Protein AF-A0A015J5X9-F1 (afdb_monomer_lite)

Secondary structure (DSSP, 8-state):
----GGG--HHHHT-TTTS-S-------HHHHHHHHHHHHTT-S--SSPPP--HHHHHHHTPPPP--HHHHHHHHHHHHHHHHHHHHHHHHHHHHHHHHHHHHHHHHHT-

Structure (mmCIF, N/CA/C/O backbone):
data_AF-A0A015J5X9-F1
#
_entry.id   AF-A0A015J5X9-F1
#
loop_
_atom_site.group_PDB
_atom_site.id
_atom_site.type_symbol
_atom_site.label_atom_id
_atom_site.label_alt_id
_atom_site.label_comp_id
_atom_site.label_asym_id
_atom_site.label_entity_id
_atom_site.label_seq_id
_atom_site.pdbx_PDB_ins_code
_atom_site.Cartn_x
_atom_site.Cartn_y
_atom_site.Cartn_z
_atom_site.occupancy
_atom_site.B_iso_or_equiv
_atom_site.auth_seq_id
_atom_site.auth_comp_id
_atom_site.auth_asym_id
_atom_site.auth_atom_id
_atom_site.pdbx_PDB_model_num
ATOM 1 N N . MET A 1 1 ? 30.174 -11.164 -15.695 1.00 37.16 1 MET A N 1
ATOM 2 C CA . MET A 1 1 ? 30.478 -11.362 -14.264 1.00 37.16 1 MET A CA 1
ATOM 3 C C . MET A 1 1 ? 29.141 -11.480 -13.560 1.00 37.16 1 MET A C 1
ATOM 5 O O . MET A 1 1 ? 28.443 -10.483 -13.449 1.00 37.16 1 MET A O 1
ATOM 9 N N . GLU A 1 2 ? 28.732 -12.702 -13.234 1.00 37.59 2 GLU A N 1
ATOM 10 C CA . GLU A 1 2 ? 27.470 -12.996 -12.548 1.00 37.59 2 GLU A CA 1
ATOM 11 C C . GLU A 1 2 ? 27.705 -12.845 -11.044 1.00 37.59 2 GLU A C 1
ATOM 13 O O . GLU A 1 2 ? 28.619 -13.456 -10.493 1.00 37.59 2 GLU A O 1
ATOM 18 N N . ILE A 1 3 ? 26.942 -11.979 -10.380 1.00 48.88 3 ILE A N 1
ATOM 19 C CA . ILE A 1 3 ? 26.982 -11.869 -8.921 1.00 48.88 3 ILE A CA 1
ATOM 20 C C . ILE A 1 3 ? 25.935 -12.850 -8.395 1.00 48.88 3 ILE A C 1
ATOM 22 O O . ILE A 1 3 ? 24.758 -12.513 -8.285 1.00 48.88 3 ILE A O 1
ATOM 26 N N . GLU A 1 4 ? 26.345 -14.080 -8.085 1.00 48.56 4 GLU A N 1
ATOM 27 C CA . GLU A 1 4 ? 25.509 -14.990 -7.301 1.00 48.56 4 GLU A CA 1
ATOM 28 C C . GLU A 1 4 ? 25.405 -14.452 -5.865 1.00 48.56 4 GLU A C 1
ATOM 30 O O . GLU A 1 4 ? 26.242 -14.713 -5.002 1.00 48.56 4 GLU A O 1
ATOM 35 N N . LEU A 1 5 ? 24.329 -13.712 -5.581 1.00 54.06 5 LEU A N 1
ATOM 36 C CA . LEU A 1 5 ? 23.965 -13.246 -4.232 1.00 54.06 5 LEU A CA 1
ATOM 37 C C . LEU A 1 5 ? 23.749 -14.395 -3.219 1.00 54.06 5 LEU A C 1
ATOM 39 O O . LEU A 1 5 ? 23.565 -14.149 -2.025 1.00 54.06 5 LEU A O 1
ATOM 43 N N . PHE A 1 6 ? 23.781 -15.646 -3.681 1.00 51.69 6 PHE A N 1
ATOM 44 C CA . PHE A 1 6 ? 23.490 -16.851 -2.909 1.00 51.69 6 PHE A CA 1
ATOM 45 C C . PHE A 1 6 ? 24.642 -17.339 -2.017 1.00 51.69 6 PHE A C 1
ATOM 47 O O . PHE A 1 6 ? 24.396 -18.154 -1.131 1.00 51.69 6 PHE A O 1
ATOM 54 N N . TYR A 1 7 ? 25.869 -16.825 -2.173 1.00 54.97 7 TYR A N 1
ATOM 55 C CA . TYR A 1 7 ? 27.046 -17.381 -1.482 1.00 54.97 7 TYR A CA 1
ATOM 56 C C . TYR A 1 7 ? 27.490 -16.661 -0.193 1.00 54.97 7 TYR A C 1
ATOM 58 O O . TYR A 1 7 ? 28.545 -16.981 0.354 1.00 54.97 7 TYR A O 1
ATOM 66 N N . MET A 1 8 ? 26.709 -15.709 0.338 1.00 62.34 8 MET A N 1
ATOM 67 C CA . MET A 1 8 ? 27.062 -15.016 1.589 1.00 62.34 8 MET A CA 1
ATOM 68 C C . MET A 1 8 ? 26.283 -15.523 2.809 1.00 62.34 8 MET A C 1
ATOM 70 O O . MET A 1 8 ? 25.048 -15.450 2.889 1.00 62.34 8 MET A O 1
ATOM 74 N N . SER A 1 9 ? 27.027 -15.961 3.828 1.00 63.69 9 SER A N 1
ATOM 75 C CA . SER A 1 9 ? 26.471 -16.285 5.144 1.00 63.69 9 SER A CA 1
ATOM 76 C C . SER A 1 9 ? 25.806 -15.058 5.783 1.00 63.69 9 SER A C 1
ATOM 78 O O . SER A 1 9 ? 26.122 -13.906 5.475 1.00 63.69 9 SER A O 1
ATOM 80 N N . TYR A 1 10 ? 24.853 -15.290 6.687 1.00 64.62 10 TYR A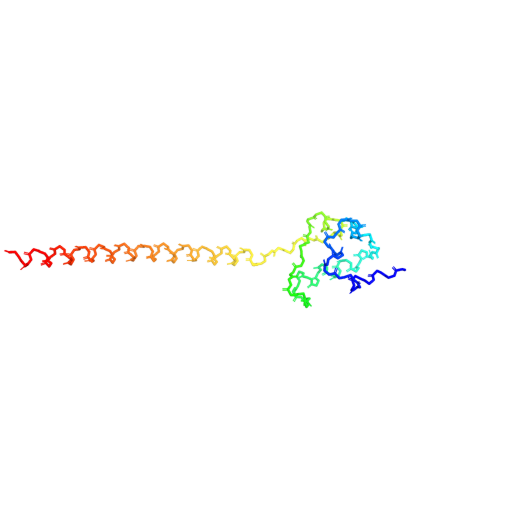 N 1
ATOM 81 C CA . TYR A 1 10 ? 24.095 -14.223 7.350 1.00 64.62 10 TYR A CA 1
ATOM 82 C C . TYR A 1 10 ? 24.988 -13.185 8.052 1.00 64.62 10 TYR A C 1
ATOM 84 O O . TYR A 1 10 ? 24.707 -11.990 7.996 1.00 64.62 10 TYR A O 1
ATOM 92 N N . SER A 1 11 ? 26.095 -13.625 8.653 1.00 72.06 11 SER A N 1
ATOM 93 C CA . SER A 1 11 ? 27.057 -12.744 9.322 1.00 72.06 11 SER A CA 1
ATOM 94 C C . SER A 1 11 ? 27.817 -11.845 8.342 1.00 72.06 11 SER A C 1
ATOM 96 O O . SER A 1 11 ? 28.080 -10.690 8.658 1.00 72.06 11 SER A O 1
ATOM 98 N N . GLN A 1 12 ? 28.124 -12.337 7.138 1.00 68.81 12 GLN A N 1
ATOM 99 C CA . GLN A 1 12 ? 28.802 -11.552 6.097 1.00 68.81 12 GLN A CA 1
ATOM 100 C C . GLN A 1 12 ? 27.880 -10.482 5.507 1.00 68.81 12 GLN A C 1
ATOM 102 O O . GLN A 1 12 ? 28.313 -9.358 5.288 1.00 68.81 12 GLN A O 1
ATOM 107 N N . ARG A 1 13 ? 26.587 -10.794 5.342 1.00 67.75 13 ARG A N 1
ATOM 108 C CA . ARG A 1 13 ? 25.573 -9.834 4.869 1.00 67.75 13 ARG A CA 1
ATOM 109 C C . ARG A 1 13 ? 25.333 -8.664 5.822 1.00 67.75 13 ARG A C 1
ATOM 111 O O . ARG A 1 13 ? 24.823 -7.635 5.403 1.00 67.75 13 ARG A O 1
ATOM 118 N N . ARG A 1 14 ? 25.656 -8.831 7.106 1.00 67.44 14 ARG A N 1
ATOM 119 C CA . ARG A 1 14 ? 25.502 -7.795 8.138 1.00 67.44 14 ARG A CA 1
ATOM 120 C C . ARG A 1 14 ? 26.767 -6.974 8.366 1.00 67.44 14 ARG A C 1
ATOM 122 O O . ARG A 1 14 ? 26.730 -6.046 9.167 1.00 67.44 14 ARG A O 1
ATOM 129 N N . HIS A 1 15 ? 27.868 -7.323 7.704 1.00 69.12 15 HIS A N 1
ATOM 130 C CA . HIS A 1 15 ? 29.124 -6.606 7.834 1.00 69.12 15 HIS A CA 1
ATOM 131 C C . HIS A 1 15 ? 29.266 -5.622 6.669 1.00 69.12 15 HIS A C 1
ATOM 133 O O . HIS A 1 15 ? 29.484 -6.017 5.524 1.00 69.12 15 HIS A O 1
ATOM 139 N N . ASP A 1 16 ? 29.178 -4.339 7.003 1.00 64.25 16 ASP A N 1
ATOM 140 C CA . ASP A 1 16 ? 29.444 -3.166 6.154 1.00 64.25 16 ASP A CA 1
ATOM 141 C C . ASP A 1 16 ? 30.722 -3.262 5.297 1.00 64.25 16 ASP A C 1
ATOM 143 O O . ASP A 1 16 ? 30.806 -2.712 4.207 1.00 64.25 16 ASP A O 1
ATOM 147 N N . LYS A 1 17 ? 31.726 -4.003 5.768 1.00 70.25 17 LYS A N 1
ATOM 148 C CA . LYS A 1 17 ? 32.996 -4.223 5.073 1.00 70.25 17 LYS A CA 1
ATOM 149 C C . LYS A 1 17 ? 32.897 -5.166 3.869 1.00 70.25 17 LYS A C 1
ATOM 151 O O . LYS A 1 17 ? 33.779 -5.133 3.016 1.00 70.25 17 LYS A O 1
ATOM 156 N N . TRP A 1 18 ? 31.889 -6.039 3.826 1.00 65.44 18 TRP A N 1
ATOM 157 C CA . TRP A 1 18 ? 31.791 -7.126 2.842 1.00 65.44 18 TRP A CA 1
ATOM 158 C C . TRP A 1 18 ? 30.558 -7.037 1.948 1.00 65.44 18 TRP A C 1
ATOM 160 O O . TRP A 1 18 ? 30.613 -7.503 0.811 1.00 65.44 18 TRP A O 1
ATOM 170 N N . PHE A 1 19 ? 29.460 -6.456 2.437 1.00 67.56 19 PHE A N 1
ATOM 171 C CA . PHE A 1 19 ? 28.274 -6.231 1.620 1.00 67.56 19 PHE A CA 1
ATOM 172 C C . PHE A 1 19 ? 28.331 -4.823 1.016 1.00 67.56 19 PHE A C 1
ATOM 174 O O . PHE A 1 19 ? 28.393 -3.857 1.772 1.00 67.56 19 PHE A O 1
ATOM 181 N N . PRO A 1 20 ? 28.337 -4.677 -0.317 1.00 69.00 20 PRO A N 1
ATOM 182 C CA . PRO A 1 20 ? 28.408 -3.361 -0.931 1.00 69.00 20 PRO A CA 1
ATOM 183 C C . PRO A 1 20 ? 27.131 -2.570 -0.641 1.00 69.00 20 PRO A C 1
ATOM 185 O O . PRO A 1 20 ? 26.027 -3.093 -0.801 1.00 69.00 20 PRO A O 1
ATOM 188 N N . ASP A 1 21 ? 27.284 -1.294 -0.281 1.00 67.19 21 ASP A N 1
ATOM 189 C CA . ASP A 1 21 ? 26.144 -0.391 -0.084 1.00 67.19 21 ASP A CA 1
ATOM 190 C C . ASP A 1 21 ? 25.298 -0.279 -1.359 1.00 67.19 21 ASP A C 1
ATOM 192 O O . ASP A 1 21 ? 24.070 -0.202 -1.290 1.00 67.19 21 ASP A O 1
ATOM 196 N N . TRP A 1 22 ? 25.952 -0.322 -2.528 1.00 67.06 22 TRP A N 1
ATOM 197 C CA . TRP A 1 22 ? 25.323 -0.258 -3.846 1.00 67.06 22 TRP A CA 1
ATOM 198 C C . TRP A 1 22 ? 25.794 -1.404 -4.741 1.00 67.06 22 TRP A C 1
ATOM 200 O O . TRP A 1 22 ? 26.991 -1.604 -4.946 1.00 67.06 22 TRP A O 1
ATOM 210 N N . ILE A 1 23 ? 24.838 -2.121 -5.329 1.00 72.31 23 ILE A N 1
ATOM 211 C CA . ILE A 1 23 ? 25.087 -3.114 -6.375 1.00 72.31 23 ILE A CA 1
ATOM 212 C C . ILE A 1 23 ? 24.601 -2.511 -7.687 1.00 72.31 23 ILE A C 1
ATOM 214 O O . ILE A 1 23 ? 23.421 -2.192 -7.827 1.00 72.31 23 ILE A O 1
ATOM 218 N N . TYR A 1 24 ? 25.514 -2.355 -8.641 1.00 72.56 24 TYR A N 1
ATOM 219 C CA . TYR A 1 24 ? 25.178 -1.932 -9.995 1.00 72.56 24 TYR A CA 1
ATOM 220 C C . TYR A 1 24 ? 24.916 -3.165 -10.856 1.00 72.56 24 TYR A C 1
ATOM 222 O O . TYR A 1 24 ? 25.743 -4.076 -10.911 1.00 72.56 24 TYR A O 1
ATOM 230 N N . TYR A 1 25 ? 23.760 -3.191 -11.513 1.00 76.88 25 TYR A N 1
ATOM 231 C CA . TYR A 1 25 ? 23.395 -4.225 -12.472 1.00 76.88 25 TYR A CA 1
ATOM 232 C C . TYR A 1 25 ? 22.828 -3.564 -13.723 1.00 76.88 25 TYR A C 1
ATOM 234 O O . TYR A 1 25 ? 21.885 -2.773 -13.638 1.00 76.88 25 TYR A O 1
ATOM 242 N N . ASP A 1 26 ? 23.397 -3.904 -14.875 1.00 82.94 26 ASP A N 1
ATOM 243 C CA . ASP A 1 26 ? 22.902 -3.437 -16.162 1.00 82.94 26 ASP A CA 1
ATOM 244 C C . ASP A 1 26 ? 21.703 -4.292 -16.576 1.00 82.94 26 ASP A C 1
ATOM 246 O O . ASP A 1 26 ? 21.831 -5.487 -16.842 1.00 82.94 26 ASP A O 1
ATOM 250 N N . MET A 1 27 ? 20.522 -3.677 -16.630 1.00 85.19 27 MET A N 1
ATOM 251 C CA . MET A 1 27 ? 19.290 -4.317 -17.088 1.00 85.19 27 MET A CA 1
ATOM 252 C C . MET A 1 27 ? 18.691 -3.521 -18.254 1.00 85.19 27 MET A C 1
ATOM 254 O O . MET A 1 27 ? 18.549 -2.300 -18.136 1.00 85.19 27 MET A O 1
ATOM 258 N N . PRO A 1 28 ? 18.296 -4.172 -19.366 1.00 92.56 28 PRO A N 1
ATOM 259 C CA . PRO A 1 28 ? 17.599 -3.492 -20.449 1.00 92.56 28 PRO A CA 1
ATOM 260 C C . PRO A 1 28 ? 16.299 -2.855 -19.954 1.00 92.56 28 PRO A C 1
ATOM 262 O O . PRO A 1 28 ? 15.528 -3.481 -19.226 1.00 92.56 28 PRO A O 1
ATOM 265 N N . VAL A 1 29 ? 16.020 -1.628 -20.399 1.00 91.19 29 VAL A N 1
ATOM 266 C CA . VAL A 1 29 ? 14.821 -0.874 -19.987 1.00 91.19 29 VAL A CA 1
ATOM 267 C C . VAL A 1 29 ? 13.536 -1.660 -20.269 1.00 91.19 29 VAL A C 1
ATOM 269 O O . VAL A 1 29 ? 12.602 -1.623 -19.473 1.00 91.19 29 VAL A O 1
ATOM 272 N N . ASP A 1 30 ? 13.493 -2.420 -21.363 1.00 93.31 30 ASP A N 1
ATOM 273 C CA . ASP A 1 30 ? 12.322 -3.221 -21.727 1.00 93.31 30 ASP A CA 1
ATOM 274 C C . ASP A 1 30 ? 12.076 -4.396 -20.773 1.00 93.31 30 ASP A C 1
ATOM 276 O O . ASP A 1 30 ? 10.924 -4.711 -20.479 1.00 93.31 30 ASP A O 1
ATOM 280 N N . GLU A 1 31 ? 13.133 -5.001 -20.230 1.00 92.25 31 GLU A N 1
ATOM 281 C CA . GLU A 1 31 ? 13.011 -6.050 -19.211 1.00 92.25 31 GLU A CA 1
ATOM 282 C C . GLU A 1 31 ? 12.535 -5.463 -17.877 1.00 92.25 31 GLU A C 1
ATOM 284 O O . GLU A 1 31 ? 11.630 -6.014 -17.248 1.00 92.25 31 GLU A O 1
ATOM 289 N N . VAL A 1 32 ? 13.039 -4.281 -17.496 1.00 91.81 32 VAL A N 1
ATOM 290 C CA . VAL A 1 32 ? 12.538 -3.539 -16.324 1.00 91.81 32 VAL A CA 1
ATOM 291 C C . VAL A 1 32 ? 11.043 -3.246 -16.474 1.00 91.81 32 VAL A C 1
ATOM 293 O O . VAL A 1 32 ? 10.273 -3.453 -15.536 1.00 91.81 32 VAL A O 1
ATOM 296 N N . ARG A 1 33 ? 10.604 -2.806 -17.662 1.00 93.38 33 ARG A N 1
ATOM 297 C CA . ARG A 1 33 ? 9.186 -2.533 -17.941 1.00 93.38 33 ARG A CA 1
ATOM 298 C C . ARG A 1 33 ? 8.318 -3.782 -17.816 1.00 93.38 33 ARG A C 1
ATOM 300 O O . ARG A 1 33 ? 7.277 -3.727 -17.165 1.00 93.38 33 ARG A O 1
ATOM 307 N N . LYS A 1 34 ? 8.738 -4.905 -18.413 1.00 92.38 34 LYS A N 1
ATOM 308 C CA . LYS A 1 34 ? 8.025 -6.190 -18.304 1.00 92.38 34 LYS A CA 1
ATOM 309 C C . LYS A 1 34 ? 7.883 -6.624 -16.849 1.00 92.38 34 LYS A C 1
ATOM 311 O O . LYS A 1 34 ? 6.799 -7.044 -16.455 1.00 92.38 34 LYS A O 1
ATOM 316 N N . LEU A 1 35 ? 8.950 -6.493 -16.061 1.00 90.81 35 LEU A N 1
ATOM 317 C CA . LEU A 1 35 ? 8.942 -6.867 -14.652 1.00 90.81 35 LEU A CA 1
ATOM 318 C C . LEU A 1 35 ? 7.994 -5.983 -13.833 1.00 90.81 35 LEU A C 1
ATOM 320 O O . LEU A 1 35 ? 7.192 -6.514 -13.072 1.00 90.81 35 LEU A O 1
ATOM 324 N N . ILE A 1 36 ? 8.044 -4.660 -14.017 1.00 91.31 36 ILE A N 1
ATOM 325 C CA . ILE A 1 36 ? 7.127 -3.723 -13.347 1.00 91.31 36 ILE A CA 1
ATOM 326 C C . ILE A 1 36 ? 5.673 -4.071 -13.677 1.00 91.31 36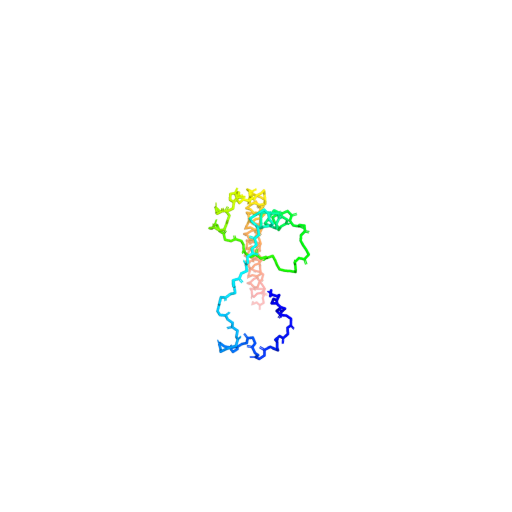 ILE A C 1
ATOM 328 O O . ILE A 1 36 ? 4.866 -4.200 -12.763 1.00 91.31 36 ILE A O 1
ATOM 332 N N . ASN A 1 37 ? 5.356 -4.309 -14.951 1.00 90.50 37 ASN A N 1
ATOM 333 C CA . ASN A 1 37 ? 4.002 -4.684 -15.359 1.00 90.50 37 ASN A CA 1
ATOM 334 C C . ASN A 1 37 ? 3.570 -6.031 -14.761 1.00 90.50 37 ASN A C 1
ATOM 336 O O . ASN A 1 37 ? 2.438 -6.168 -14.319 1.00 90.50 37 ASN A O 1
ATOM 340 N N . ALA A 1 38 ? 4.464 -7.022 -14.699 1.00 89.56 38 ALA A N 1
ATOM 341 C CA . ALA A 1 38 ? 4.158 -8.310 -14.080 1.00 89.56 38 ALA A CA 1
ATOM 342 C C . ALA A 1 38 ? 3.891 -8.189 -12.568 1.00 89.56 38 ALA A C 1
ATOM 344 O O . ALA A 1 38 ? 3.027 -8.899 -12.049 1.00 89.56 38 ALA A O 1
ATOM 345 N N . ILE A 1 39 ? 4.623 -7.305 -11.876 1.00 88.06 39 ILE A N 1
ATOM 346 C CA . ILE A 1 39 ? 4.410 -6.987 -10.456 1.00 88.06 39 ILE A CA 1
ATOM 347 C C . ILE A 1 39 ? 3.054 -6.303 -10.268 1.00 88.06 39 ILE A C 1
ATOM 349 O O . ILE A 1 39 ? 2.281 -6.722 -9.406 1.00 88.06 39 ILE A O 1
ATOM 353 N N . ASP A 1 40 ? 2.765 -5.289 -11.086 1.00 85.81 40 ASP A N 1
ATOM 354 C CA . ASP A 1 40 ? 1.510 -4.534 -11.044 1.00 85.81 40 ASP A CA 1
ATOM 355 C C . ASP A 1 40 ? 0.294 -5.433 -11.360 1.00 85.81 40 ASP A C 1
ATOM 357 O O . ASP A 1 40 ? -0.754 -5.286 -10.738 1.00 85.81 40 ASP A O 1
ATOM 361 N N . ASP A 1 41 ? 0.447 -6.418 -12.252 1.00 86.06 41 ASP A N 1
ATOM 362 C CA . ASP A 1 41 ? -0.588 -7.404 -12.606 1.00 86.06 41 ASP A CA 1
ATOM 363 C C . ASP A 1 41 ? -0.682 -8.596 -11.625 1.00 86.06 41 ASP A C 1
ATOM 365 O O . ASP A 1 41 ? -1.420 -9.550 -11.886 1.00 86.06 41 ASP A O 1
ATOM 369 N N . HIS A 1 42 ? 0.090 -8.602 -10.531 1.00 82.38 42 HIS A N 1
ATOM 370 C CA . HIS A 1 42 ? 0.178 -9.710 -9.566 1.00 82.38 42 HIS A CA 1
ATOM 371 C C . HIS A 1 42 ? 0.508 -11.083 -10.189 1.00 82.38 42 HIS A C 1
ATOM 373 O O . HIS A 1 42 ? 0.092 -12.127 -9.688 1.00 82.38 42 HIS A O 1
ATOM 379 N N . ARG A 1 43 ? 1.287 -11.106 -11.278 1.00 82.62 43 ARG A N 1
ATOM 380 C CA . ARG A 1 43 ? 1.694 -12.342 -11.982 1.00 82.62 43 ARG A CA 1
ATOM 381 C C . ARG A 1 43 ? 3.026 -12.917 -11.499 1.00 82.62 43 ARG A C 1
ATOM 383 O O . ARG A 1 43 ? 3.536 -13.865 -12.088 1.00 82.62 43 ARG A O 1
ATOM 390 N N . THR A 1 44 ? 3.616 -12.328 -10.466 1.00 82.50 44 THR A N 1
ATOM 391 C CA . THR A 1 44 ? 4.928 -12.715 -9.936 1.00 82.50 44 THR A CA 1
ATOM 392 C C . THR A 1 44 ? 4.810 -13.621 -8.719 1.00 82.50 44 THR A C 1
ATOM 394 O O . THR A 1 44 ? 3.986 -13.370 -7.846 1.00 82.50 44 THR A O 1
ATOM 397 N N . GLU A 1 45 ? 5.718 -14.585 -8.584 1.00 80.75 45 GLU A N 1
ATOM 398 C CA . GLU A 1 45 ? 5.781 -15.522 -7.447 1.00 80.75 45 GLU A CA 1
ATOM 399 C C . GLU A 1 45 ? 6.423 -14.925 -6.175 1.00 80.75 45 GLU A C 1
ATOM 401 O O . GLU A 1 45 ? 6.793 -15.647 -5.249 1.00 80.75 45 GLU A O 1
ATOM 406 N N . PHE A 1 46 ? 6.597 -13.602 -6.103 1.00 76.75 46 PHE A N 1
ATOM 407 C CA . PHE A 1 46 ? 7.227 -12.963 -4.951 1.00 76.75 46 PHE A CA 1
ATOM 408 C C . PHE A 1 46 ? 6.381 -13.143 -3.684 1.00 76.75 46 PHE A C 1
ATOM 410 O O . PHE A 1 46 ? 5.232 -12.714 -3.627 1.00 76.75 46 PHE A O 1
ATOM 417 N N . HIS A 1 47 ? 6.981 -13.690 -2.621 1.00 76.00 47 HIS A N 1
ATOM 418 C CA . HIS A 1 47 ? 6.335 -13.769 -1.303 1.00 76.00 47 HIS A CA 1
ATOM 419 C C . HIS A 1 47 ? 6.015 -12.388 -0.707 1.00 76.00 47 HIS A C 1
ATOM 421 O O . HIS A 1 47 ? 5.064 -12.246 0.055 1.00 76.00 47 HIS A O 1
ATOM 427 N N . SER A 1 48 ? 6.819 -11.376 -1.041 1.00 74.75 48 SER A N 1
ATOM 428 C CA . SER A 1 48 ? 6.619 -9.979 -0.660 1.00 74.75 48 SER A CA 1
ATOM 429 C C . SER A 1 48 ? 6.816 -9.118 -1.895 1.00 74.75 48 SER A C 1
ATOM 431 O O . SER A 1 48 ? 7.871 -9.186 -2.526 1.00 74.75 48 SER A O 1
ATOM 433 N N . LEU A 1 49 ? 5.821 -8.296 -2.225 1.00 78.19 49 LEU A N 1
ATOM 434 C CA . LEU A 1 49 ? 5.904 -7.430 -3.395 1.00 78.19 49 LEU A CA 1
ATOM 435 C C . LEU A 1 49 ? 7.002 -6.373 -3.195 1.00 78.19 49 LEU A C 1
ATOM 437 O O . LEU A 1 49 ? 7.069 -5.750 -2.129 1.00 78.19 49 LEU A O 1
ATOM 441 N N . PRO A 1 50 ? 7.881 -6.171 -4.188 1.00 82.94 50 PRO A N 1
ATOM 442 C CA . PRO A 1 50 ? 8.908 -5.147 -4.107 1.00 82.94 50 PRO A CA 1
ATOM 443 C C . PRO A 1 50 ? 8.288 -3.749 -4.203 1.00 82.94 50 PRO A C 1
ATOM 445 O O . PRO A 1 50 ? 7.302 -3.521 -4.902 1.00 82.94 50 PRO A O 1
ATOM 448 N N . PHE A 1 51 ? 8.906 -2.784 -3.525 1.00 83.50 51 PHE A N 1
ATOM 449 C CA . PHE A 1 51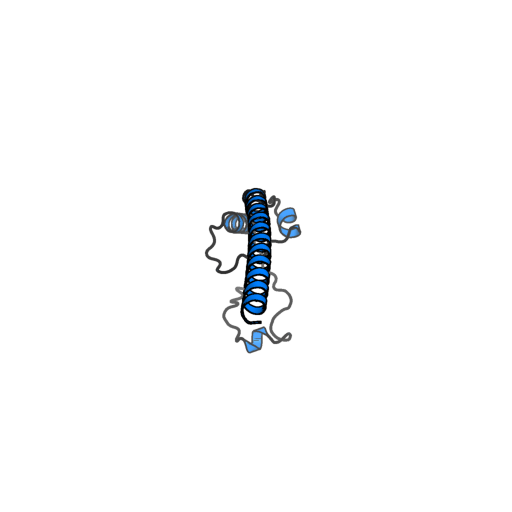 ? 8.522 -1.382 -3.648 1.00 83.50 51 PHE A CA 1
ATOM 450 C C . PHE A 1 51 ? 9.082 -0.779 -4.944 1.00 83.50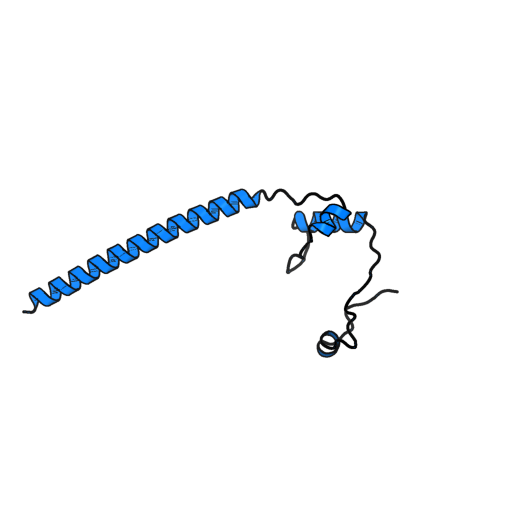 51 PHE A C 1
ATOM 452 O O . PHE A 1 51 ? 10.296 -0.734 -5.144 1.00 83.50 51 PHE A O 1
ATOM 459 N N . ILE A 1 52 ? 8.196 -0.263 -5.800 1.00 88.50 52 ILE A N 1
ATOM 460 C CA . ILE A 1 52 ? 8.557 0.407 -7.055 1.00 88.50 52 ILE A CA 1
ATOM 461 C C . ILE A 1 52 ? 8.436 1.921 -6.857 1.00 88.50 52 ILE A C 1
ATOM 463 O O . ILE A 1 52 ? 7.339 2.460 -6.716 1.00 88.50 52 ILE A O 1
ATOM 467 N N . SER A 1 53 ? 9.571 2.622 -6.862 1.00 88.75 53 SER A N 1
ATOM 468 C CA . SER A 1 53 ? 9.593 4.075 -6.656 1.00 88.75 53 SER A CA 1
ATOM 469 C C . SER A 1 53 ? 8.959 4.853 -7.820 1.00 88.75 53 SER A C 1
ATOM 471 O O . SER A 1 53 ? 9.099 4.476 -8.985 1.00 88.75 53 SER A O 1
ATOM 473 N N . LYS A 1 54 ? 8.346 6.007 -7.520 1.00 89.06 54 LYS A N 1
ATOM 474 C CA . LYS A 1 54 ? 7.796 6.928 -8.537 1.00 89.06 54 LYS A CA 1
ATOM 475 C C . LYS A 1 54 ? 8.844 7.368 -9.559 1.00 89.06 54 LYS A C 1
ATOM 477 O O . LYS A 1 54 ? 8.587 7.345 -10.755 1.00 89.06 54 LYS A O 1
ATOM 482 N N . ARG A 1 55 ? 10.061 7.662 -9.089 1.00 90.94 55 ARG A N 1
ATOM 483 C CA . ARG A 1 55 ? 11.190 8.038 -9.948 1.00 90.94 55 ARG A CA 1
ATOM 484 C C . ARG A 1 55 ? 11.520 6.950 -10.973 1.00 90.94 55 ARG A C 1
ATOM 486 O O . ARG A 1 55 ? 11.787 7.269 -12.123 1.00 90.94 55 ARG A O 1
ATOM 493 N N . LEU A 1 56 ? 11.498 5.674 -10.575 1.00 90.62 56 LEU A N 1
ATOM 494 C CA . LEU A 1 56 ? 11.736 4.567 -11.507 1.00 90.62 56 LEU A CA 1
ATOM 495 C C . LEU A 1 56 ? 10.637 4.501 -12.572 1.00 90.62 56 LEU A C 1
ATOM 497 O O . LEU A 1 56 ? 10.951 4.368 -13.749 1.00 90.62 56 LEU A O 1
ATOM 501 N N . ARG A 1 57 ? 9.371 4.651 -12.167 1.00 90.81 57 ARG A N 1
ATOM 502 C CA . ARG A 1 57 ? 8.210 4.663 -13.069 1.00 90.81 57 ARG A CA 1
ATOM 503 C C . ARG A 1 57 ? 8.295 5.780 -14.112 1.00 90.81 57 ARG A C 1
ATOM 505 O O . ARG A 1 57 ? 8.130 5.514 -15.300 1.00 90.81 57 ARG A O 1
ATOM 512 N N . GLU A 1 58 ? 8.648 6.989 -13.681 1.00 92.25 58 GLU A N 1
ATOM 513 C CA . GLU A 1 58 ? 8.885 8.139 -14.564 1.00 92.25 58 GLU A CA 1
ATOM 514 C C . GLU A 1 58 ? 10.029 7.876 -15.553 1.00 92.25 58 GLU A C 1
ATOM 516 O O . GLU A 1 58 ? 9.881 8.144 -16.743 1.00 92.25 58 GLU A O 1
ATOM 521 N N . LEU A 1 59 ? 11.141 7.291 -15.086 1.00 92.00 59 LEU A N 1
ATOM 522 C CA . LEU A 1 59 ? 12.294 6.965 -15.932 1.00 92.00 59 LEU A CA 1
ATOM 523 C C . LEU A 1 59 ? 11.959 5.945 -17.027 1.00 92.00 59 LEU A C 1
ATOM 525 O O . LEU A 1 59 ? 12.448 6.071 -18.148 1.00 92.00 59 LEU A O 1
ATOM 529 N N . VAL A 1 60 ? 11.141 4.934 -16.722 1.00 92.31 60 VAL A N 1
ATOM 530 C CA . VAL A 1 60 ? 10.769 3.895 -17.699 1.00 92.31 60 VAL A CA 1
ATOM 531 C C . VAL A 1 60 ? 9.513 4.235 -18.506 1.00 92.31 60 VAL A C 1
ATOM 533 O O . VAL A 1 60 ? 9.220 3.536 -19.480 1.00 92.31 60 VAL A O 1
ATOM 536 N N . GLY A 1 61 ? 8.799 5.305 -18.146 1.00 90.56 61 GLY A N 1
ATOM 537 C CA . GLY A 1 61 ? 7.567 5.749 -18.800 1.00 90.56 61 GLY A CA 1
ATOM 538 C C . GLY A 1 61 ? 6.337 4.900 -18.465 1.00 90.56 61 GLY A C 1
ATOM 539 O O . GLY A 1 61 ? 5.432 4.798 -19.289 1.00 90.56 61 GLY A O 1
ATOM 540 N N . ILE A 1 62 ? 6.302 4.265 -17.288 1.00 87.19 62 ILE A N 1
ATOM 541 C CA . ILE A 1 62 ? 5.147 3.486 -16.816 1.00 87.19 62 ILE A CA 1
ATOM 542 C C . ILE A 1 62 ? 4.319 4.353 -15.874 1.00 87.19 62 ILE A C 1
ATOM 544 O O . ILE A 1 62 ? 4.835 4.898 -14.902 1.00 87.19 62 ILE A O 1
ATOM 548 N N . ILE A 1 63 ? 3.021 4.463 -16.142 1.00 83.00 63 ILE A N 1
ATOM 549 C CA . ILE A 1 63 ? 2.083 5.151 -15.254 1.00 83.00 63 ILE A CA 1
ATOM 550 C C . ILE A 1 63 ? 1.756 4.210 -14.093 1.00 83.00 63 ILE A C 1
ATOM 552 O O . ILE A 1 63 ? 1.567 3.013 -14.295 1.00 83.00 63 ILE A O 1
ATOM 556 N N . GLU A 1 64 ? 1.720 4.743 -12.873 1.00 76.88 64 GLU A N 1
ATOM 557 C CA . GLU A 1 64 ? 1.278 3.984 -11.704 1.00 76.88 64 GLU A CA 1
ATOM 558 C C . GLU A 1 64 ? -0.136 3.442 -11.971 1.00 76.88 64 GLU A C 1
ATOM 560 O O . GLU A 1 64 ? -0.999 4.226 -12.392 1.00 76.88 64 GLU A O 1
ATOM 565 N N . PRO A 1 65 ? -0.383 2.128 -11.796 1.00 71.38 65 PRO A N 1
ATOM 566 C CA . PRO A 1 65 ? -1.701 1.569 -12.041 1.00 71.38 65 PRO A CA 1
ATOM 567 C C . PRO A 1 65 ? -2.714 2.379 -11.238 1.00 71.38 65 PRO A C 1
ATOM 569 O O . PRO A 1 65 ? -2.570 2.575 -10.029 1.00 71.38 65 PRO A O 1
ATOM 572 N N . THR A 1 66 ? -3.709 2.927 -11.937 1.00 63.00 66 THR A N 1
ATOM 573 C CA . THR A 1 66 ? -4.797 3.662 -11.298 1.00 63.00 66 THR A CA 1
ATOM 574 C C . THR A 1 66 ? -5.538 2.625 -10.486 1.00 63.00 66 THR A C 1
ATOM 576 O O . THR A 1 66 ? -6.252 1.796 -11.043 1.00 63.00 66 THR A O 1
ATOM 579 N N . VAL A 1 67 ? -5.246 2.602 -9.191 1.00 60.44 67 VAL A N 1
ATOM 580 C CA . VAL A 1 67 ? -5.681 1.563 -8.273 1.00 60.44 67 VAL A CA 1
ATOM 581 C C . VAL A 1 67 ? -7.208 1.491 -8.351 1.00 60.44 67 VAL A C 1
ATOM 583 O O . VAL A 1 67 ? -7.899 2.323 -7.760 1.00 60.44 67 VAL A O 1
ATOM 586 N N . LYS A 1 68 ? -7.749 0.525 -9.107 1.00 55.88 68 LYS A N 1
ATOM 587 C CA . LYS A 1 68 ? -9.180 0.186 -9.056 1.00 55.88 68 LYS A CA 1
ATOM 588 C C . LYS A 1 68 ? -9.565 -0.102 -7.603 1.00 55.88 68 LYS A C 1
ATOM 590 O O . LYS A 1 68 ? -10.583 0.391 -7.123 1.00 55.88 68 LYS A O 1
ATOM 595 N N . ASP A 1 69 ? -8.636 -0.702 -6.868 1.00 57.44 69 ASP A N 1
ATOM 596 C CA . ASP A 1 69 ? -8.760 -0.990 -5.447 1.00 57.44 69 ASP A CA 1
ATOM 597 C C . ASP A 1 69 ? -8.751 0.256 -4.554 1.00 57.44 69 ASP A C 1
ATOM 599 O O . ASP A 1 69 ? -9.152 0.142 -3.411 1.00 57.44 69 ASP A O 1
ATOM 603 N N . TYR A 1 70 ? -8.348 1.465 -4.979 1.00 61.62 70 TYR A N 1
ATOM 604 C CA . TYR A 1 70 ? -8.385 2.618 -4.060 1.00 61.62 70 TYR A CA 1
ATOM 605 C C . TYR A 1 70 ? -9.824 2.999 -3.728 1.00 61.62 70 TYR A C 1
ATOM 607 O O . TYR A 1 70 ? -10.125 3.364 -2.591 1.00 61.62 70 TYR A O 1
ATOM 615 N N . HIS A 1 71 ? -10.725 2.902 -4.707 1.00 62.97 71 HIS A N 1
ATOM 616 C CA . HIS A 1 71 ? -12.127 3.211 -4.473 1.00 62.97 71 HIS A CA 1
ATOM 617 C C . HIS A 1 71 ? -12.803 2.128 -3.625 1.00 62.97 71 HIS A C 1
ATOM 619 O O . HIS A 1 71 ? -13.563 2.471 -2.718 1.00 62.97 71 HIS A O 1
ATOM 625 N N . GLU A 1 72 ? -12.460 0.859 -3.862 1.00 70.12 72 GLU A N 1
ATOM 626 C CA . GLU A 1 72 ? -12.941 -0.293 -3.090 1.00 70.12 72 GLU A CA 1
ATOM 627 C C . GLU A 1 72 ? -12.359 -0.310 -1.669 1.00 70.12 72 GLU A C 1
ATOM 629 O O . GLU A 1 72 ? -13.099 -0.463 -0.704 1.00 70.12 72 GLU A O 1
ATOM 634 N N . LEU A 1 73 ? -11.065 -0.029 -1.498 1.00 77.00 73 LEU A N 1
ATOM 635 C CA . LEU A 1 73 ? -10.409 0.125 -0.195 1.00 77.00 73 LEU A CA 1
ATOM 636 C C . LEU A 1 73 ? -10.989 1.305 0.579 1.00 77.00 73 LEU A C 1
ATOM 638 O O . LEU A 1 73 ? -11.222 1.202 1.781 1.00 77.00 73 LEU A O 1
ATOM 642 N N . LYS A 1 74 ? -11.246 2.438 -0.084 1.00 77.75 74 L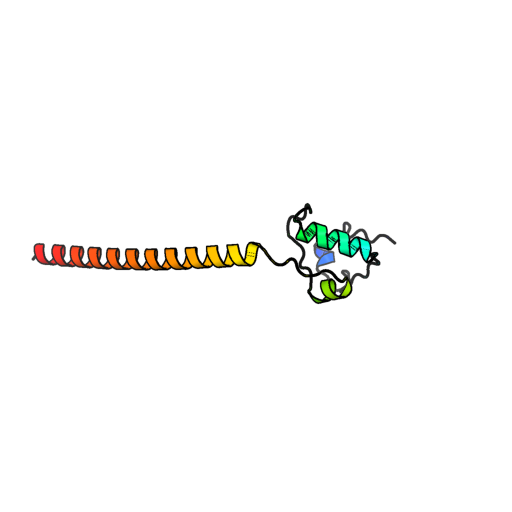YS A N 1
ATOM 643 C CA . LYS A 1 74 ? -11.878 3.601 0.551 1.00 77.75 74 LYS A CA 1
ATOM 644 C C . LYS A 1 74 ? -13.308 3.283 0.985 1.00 77.75 74 LYS A C 1
ATOM 646 O O . LYS A 1 74 ? -13.702 3.695 2.076 1.00 77.75 74 LYS A O 1
ATOM 651 N N . GLN A 1 75 ? -14.053 2.547 0.162 1.00 82.38 75 GLN A N 1
ATOM 652 C CA . GLN A 1 75 ? -15.395 2.083 0.493 1.00 82.38 75 GLN A CA 1
ATOM 653 C C . GLN A 1 75 ? -15.362 1.108 1.679 1.00 82.38 75 GLN A C 1
ATOM 655 O O . GLN A 1 75 ? -15.993 1.391 2.697 1.00 82.38 75 GLN A O 1
ATOM 660 N N . ALA A 1 76 ? -14.541 0.058 1.623 1.00 84.81 76 ALA A N 1
ATOM 661 C CA . ALA A 1 76 ? -14.375 -0.913 2.704 1.00 84.81 76 ALA A CA 1
ATOM 662 C C . ALA A 1 76 ? -13.954 -0.240 4.023 1.00 84.81 76 ALA A C 1
ATOM 664 O O . ALA A 1 76 ? -14.475 -0.549 5.093 1.00 84.81 76 ALA A O 1
ATOM 665 N N . ASN A 1 77 ? -13.060 0.749 3.963 1.00 87.50 77 ASN A N 1
ATOM 666 C CA . ASN A 1 77 ? -12.629 1.495 5.144 1.00 87.50 77 ASN A CA 1
ATOM 667 C C . ASN A 1 77 ? -13.751 2.386 5.717 1.00 87.50 77 ASN A C 1
ATOM 669 O O . ASN A 1 77 ? -13.839 2.582 6.931 1.00 87.50 77 ASN A O 1
ATOM 673 N N . SER A 1 78 ? -14.635 2.915 4.864 1.00 91.31 78 SER A N 1
ATOM 674 C CA . SER A 1 78 ? -15.813 3.670 5.307 1.00 91.31 78 SER A CA 1
ATOM 675 C C . SER A 1 78 ? -16.857 2.775 5.984 1.00 91.31 78 SER A C 1
ATOM 677 O O . SER A 1 78 ? -17.351 3.133 7.055 1.00 91.31 78 SER A O 1
ATOM 679 N N . GLU A 1 79 ? -17.099 1.584 5.433 1.00 94.75 79 GLU A N 1
ATOM 680 C CA . GLU A 1 79 ? -18.008 0.575 5.990 1.00 94.75 79 GLU A CA 1
ATOM 681 C C . GLU A 1 79 ? -17.496 0.069 7.346 1.00 94.75 79 GLU A C 1
ATOM 683 O O . GLU A 1 79 ? -18.236 0.060 8.332 1.00 94.75 79 GLU A O 1
ATOM 688 N N . LEU A 1 80 ? -16.195 -0.231 7.451 1.00 95.06 80 LEU A N 1
ATOM 689 C CA . LEU A 1 80 ? -15.558 -0.604 8.719 1.00 95.06 80 LEU A CA 1
ATOM 690 C C . LEU A 1 80 ? -15.684 0.492 9.780 1.00 95.06 80 LEU A C 1
ATOM 692 O O . LEU A 1 80 ? -15.929 0.203 10.952 1.00 95.06 80 LEU A O 1
ATOM 696 N N . LYS A 1 81 ? -15.531 1.763 9.395 1.00 95.19 81 LYS A N 1
ATOM 697 C CA . LYS A 1 81 ? -15.664 2.889 10.327 1.00 95.19 81 LYS A CA 1
ATOM 698 C C . LYS A 1 81 ? -17.094 3.027 10.848 1.00 95.19 81 LYS A C 1
ATOM 700 O O . LYS A 1 81 ? -17.274 3.326 12.029 1.00 95.19 81 LYS A O 1
ATOM 705 N N . GLN A 1 82 ? -18.090 2.801 9.993 1.00 95.62 82 GLN A N 1
ATOM 706 C CA . GLN A 1 82 ? -19.495 2.808 10.389 1.00 95.62 82 GLN A CA 1
ATOM 707 C C . GLN A 1 82 ? -19.801 1.657 11.354 1.00 95.62 82 GLN A C 1
ATOM 709 O O . GLN A 1 82 ? -20.277 1.916 12.460 1.00 95.62 82 GLN A O 1
ATOM 714 N N . ALA A 1 83 ? -19.418 0.426 11.003 1.00 95.38 83 ALA A N 1
ATOM 715 C CA . ALA A 1 83 ? -19.611 -0.746 11.858 1.00 95.38 83 ALA A CA 1
ATOM 716 C C . ALA A 1 83 ? -18.958 -0.571 13.243 1.00 95.38 83 ALA A C 1
ATOM 718 O O . ALA A 1 83 ? -19.531 -0.920 14.273 1.00 95.38 83 ALA A O 1
ATOM 719 N N . ASN A 1 84 ? -17.771 0.040 13.295 1.00 96.75 84 ASN A N 1
ATOM 720 C CA . ASN A 1 84 ? -17.067 0.297 14.551 1.00 96.75 84 ASN A CA 1
ATOM 721 C C . ASN A 1 84 ? -17.772 1.360 15.422 1.00 96.75 84 ASN A C 1
ATOM 723 O O . ASN A 1 84 ? -17.750 1.282 16.650 1.00 96.75 84 ASN A O 1
ATOM 727 N N . ASN A 1 85 ? -18.423 2.351 14.808 1.00 97.12 85 ASN A N 1
ATOM 728 C CA . ASN A 1 85 ? -19.229 3.330 15.541 1.00 97.12 85 ASN A CA 1
ATOM 729 C C . ASN A 1 85 ? -20.511 2.702 16.104 1.00 97.12 85 ASN A C 1
ATOM 731 O O . ASN A 1 85 ? -20.848 2.964 17.257 1.00 97.12 85 ASN A O 1
ATOM 735 N N . GLU A 1 86 ? -21.183 1.850 15.327 1.00 97.44 86 GLU A N 1
ATOM 736 C CA . GLU A 1 86 ? -22.370 1.109 15.771 1.00 97.44 86 GLU A CA 1
ATOM 737 C C . GLU A 1 86 ? -22.035 0.178 16.944 1.00 97.44 86 GLU A C 1
ATOM 739 O O . GLU A 1 86 ? -22.705 0.223 17.976 1.00 97.44 86 GLU A O 1
ATOM 744 N N . LEU A 1 87 ? -20.930 -0.572 16.856 1.00 97.44 87 LEU A N 1
ATOM 745 C CA . LEU A 1 87 ? -20.439 -1.409 17.956 1.00 97.44 87 LEU A CA 1
ATOM 746 C C . LEU A 1 87 ? -20.137 -0.596 19.220 1.00 97.44 87 LEU A C 1
ATOM 748 O O . LEU A 1 87 ? -20.514 -0.995 20.322 1.00 97.44 87 LEU A O 1
ATOM 752 N N . LYS A 1 88 ? -19.489 0.568 19.089 1.00 97.25 88 LYS A N 1
ATOM 753 C CA . LYS A 1 88 ? -19.241 1.458 20.235 1.00 97.25 88 LYS A CA 1
ATOM 754 C C . LYS A 1 88 ? -20.533 1.943 20.883 1.00 97.25 88 LYS A C 1
ATOM 756 O O . LYS A 1 88 ? -20.559 2.092 22.103 1.00 97.25 88 LYS A O 1
ATOM 761 N N . GLN A 1 89 ? -21.571 2.207 20.092 1.00 96.31 89 GLN A N 1
ATOM 762 C CA . GLN A 1 89 ? -22.864 2.622 20.624 1.00 96.31 89 GLN A CA 1
ATOM 763 C C . GLN A 1 89 ? -23.546 1.469 21.365 1.00 96.31 89 GLN A C 1
ATOM 765 O O . GLN A 1 89 ? -23.912 1.639 22.522 1.00 96.31 89 GLN A O 1
ATOM 770 N N . GLN A 1 90 ? -23.587 0.274 20.772 1.00 97.00 90 GLN A N 1
ATOM 771 C CA . GLN A 1 90 ? -24.139 -0.918 21.426 1.00 97.00 90 GLN A CA 1
ATOM 772 C C . GLN A 1 90 ? -23.439 -1.228 22.757 1.00 97.00 90 GLN A C 1
ATOM 774 O O . GLN A 1 90 ? -24.095 -1.554 23.743 1.00 97.00 90 GLN A O 1
ATOM 779 N N . ILE A 1 91 ? -22.110 -1.083 22.822 1.00 97.81 91 ILE A N 1
ATOM 780 C CA . ILE A 1 91 ? -21.354 -1.266 24.070 1.00 97.81 91 ILE A CA 1
ATOM 781 C C . ILE A 1 91 ? -21.787 -0.252 25.137 1.00 97.81 91 ILE A C 1
ATOM 783 O O . ILE A 1 91 ? -21.941 -0.633 26.298 1.00 97.81 91 ILE A O 1
ATOM 787 N N . LYS A 1 92 ? -22.002 1.019 24.773 1.00 97.06 92 LYS A N 1
ATOM 788 C CA . LYS A 1 92 ? -22.492 2.038 25.717 1.00 97.06 92 LYS A CA 1
ATOM 789 C C . LYS A 1 92 ? -23.891 1.707 26.224 1.00 97.06 92 LYS A C 1
ATOM 791 O O . LYS A 1 92 ? -24.118 1.768 27.430 1.00 97.06 92 LYS A O 1
ATOM 796 N N . ASP A 1 93 ? -24.787 1.306 25.329 1.00 97.12 93 ASP A N 1
ATOM 797 C CA . ASP A 1 93 ? -26.165 0.966 25.683 1.00 97.12 93 ASP A CA 1
ATOM 798 C C . ASP A 1 93 ? -26.191 -0.235 26.650 1.00 97.12 93 ASP A C 1
ATOM 800 O O . ASP A 1 93 ? -26.875 -0.212 27.673 1.00 97.12 93 ASP A O 1
ATOM 804 N N . ILE A 1 94 ? -25.361 -1.257 26.399 1.00 97.44 94 ILE A N 1
ATOM 805 C CA . ILE A 1 94 ? -25.194 -2.408 27.302 1.00 97.44 94 ILE A CA 1
ATOM 806 C C . ILE A 1 94 ? -24.647 -1.971 28.667 1.00 97.4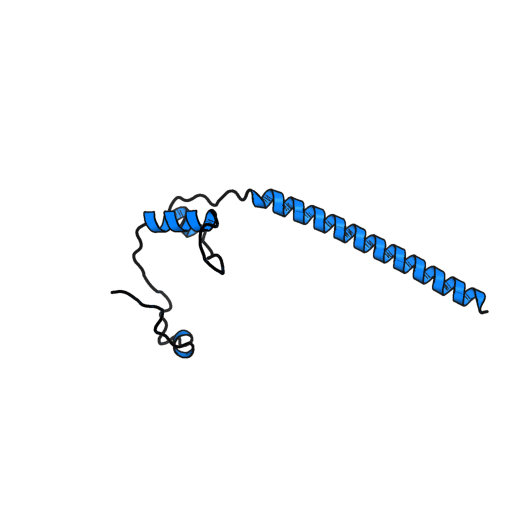4 94 ILE A C 1
ATOM 808 O O . ILE A 1 94 ? -25.140 -2.426 29.700 1.00 97.44 94 ILE A O 1
ATOM 812 N N . GLN A 1 95 ? -23.644 -1.089 28.703 1.00 96.38 95 GLN A N 1
ATOM 813 C CA . GLN A 1 95 ? -23.096 -0.569 29.960 1.00 96.38 95 GLN A CA 1
ATOM 814 C C . GLN A 1 95 ? -24.153 0.181 30.777 1.00 96.38 95 GLN A C 1
ATOM 816 O O . GLN A 1 95 ? -24.219 0.021 31.996 1.00 96.38 95 GLN A O 1
ATOM 821 N N . GLU A 1 96 ? -24.998 0.976 30.125 1.00 96.19 96 GLU A N 1
ATOM 822 C CA . GLU A 1 96 ? -26.078 1.703 30.787 1.00 96.19 96 GLU A CA 1
ATOM 823 C C . GLU A 1 96 ? -27.144 0.753 31.351 1.00 96.19 96 GLU A C 1
ATOM 825 O O . GLU A 1 96 ? -27.524 0.876 32.520 1.00 96.19 96 GLU A O 1
ATOM 830 N N . LEU A 1 97 ? -27.554 -0.255 30.574 1.00 96.56 97 LEU A N 1
ATOM 831 C CA . LEU A 1 97 ? -28.473 -1.298 31.034 1.00 96.56 97 LEU A CA 1
ATOM 832 C C . LEU A 1 97 ? -27.919 -2.055 32.247 1.00 96.56 97 LEU A C 1
ATOM 834 O O . LEU A 1 97 ? -28.630 -2.227 33.238 1.00 96.56 97 LEU A O 1
ATOM 838 N N . LEU A 1 98 ? -26.646 -2.459 32.211 1.00 96.56 98 LEU A N 1
ATOM 839 C CA . LEU A 1 98 ? -25.990 -3.138 33.333 1.00 96.56 98 LEU A CA 1
ATOM 840 C C . LEU A 1 98 ? -25.937 -2.254 34.582 1.00 96.56 98 LEU A C 1
ATOM 842 O O . LEU A 1 98 ? -26.263 -2.713 35.676 1.00 96.56 98 LEU A O 1
ATOM 846 N N . ASN A 1 99 ? -25.592 -0.975 34.430 1.00 95.50 99 ASN A N 1
ATOM 847 C CA . ASN A 1 99 ? -25.566 -0.030 35.544 1.00 95.50 99 ASN A CA 1
ATOM 848 C C . ASN A 1 99 ? -26.951 0.142 36.181 1.00 95.50 99 ASN A C 1
ATOM 850 O O . ASN A 1 99 ? -27.068 0.197 37.408 1.00 95.50 99 ASN A O 1
ATOM 854 N N . ASN A 1 100 ? -28.004 0.203 35.366 1.00 95.00 100 ASN A N 1
ATOM 855 C CA . ASN A 1 100 ? -29.378 0.309 35.849 1.00 95.00 100 ASN A CA 1
ATOM 856 C C . ASN A 1 100 ? -29.829 -0.972 36.567 1.00 95.00 100 ASN A C 1
ATOM 858 O O . ASN A 1 100 ? -30.426 -0.887 37.641 1.00 95.00 100 ASN A O 1
ATOM 862 N N . LEU A 1 101 ? -29.478 -2.153 36.047 1.00 95.50 101 LEU A N 1
ATOM 863 C CA . LEU A 1 101 ? -29.739 -3.434 36.714 1.00 95.50 101 LEU A CA 1
ATOM 864 C C . LEU A 1 101 ? -29.058 -3.512 38.087 1.00 95.50 101 LEU A C 1
ATOM 866 O O . LEU A 1 101 ? -29.712 -3.839 39.076 1.00 95.50 101 LEU A O 1
ATOM 870 N N . VAL A 1 102 ? -27.775 -3.148 38.173 1.00 95.25 102 VAL A N 1
ATOM 871 C CA . VAL A 1 102 ? -27.024 -3.136 39.440 1.00 95.25 102 VAL A CA 1
ATOM 872 C C . VAL A 1 102 ? -27.657 -2.177 40.453 1.00 95.25 102 VAL A C 1
ATOM 874 O O . VAL A 1 102 ? -27.825 -2.537 41.618 1.00 95.25 102 VAL A O 1
ATOM 877 N N . LYS A 1 103 ? -28.064 -0.974 40.026 1.00 92.75 103 LYS A N 1
ATOM 878 C CA . LYS A 1 103 ? -28.764 -0.013 40.898 1.00 92.75 103 LYS A CA 1
ATOM 879 C C . LYS A 1 103 ? -30.080 -0.578 41.438 1.00 92.75 103 LYS A C 1
ATOM 881 O O . LYS A 1 103 ? -30.328 -0.471 42.637 1.00 92.75 103 LYS A O 1
ATOM 886 N N . ASN A 1 104 ? -30.889 -1.205 40.584 1.00 91.62 104 ASN A N 1
ATOM 887 C CA . ASN A 1 104 ? -32.181 -1.774 40.973 1.00 91.62 104 ASN A CA 1
ATOM 888 C C . ASN A 1 104 ? -32.030 -2.947 41.954 1.00 91.62 104 ASN A C 1
ATOM 890 O O . ASN A 1 104 ? -32.781 -3.038 42.926 1.00 91.62 104 ASN A O 1
ATOM 894 N N . LEU A 1 105 ? -31.032 -3.813 41.747 1.00 90.00 105 LEU A N 1
ATOM 895 C CA . LEU A 1 105 ? -30.722 -4.911 42.670 1.00 90.00 105 LEU A CA 1
ATOM 896 C C . LEU A 1 105 ? -30.279 -4.392 44.044 1.00 90.00 105 LEU A C 1
ATOM 898 O O . LEU A 1 105 ? -30.732 -4.893 45.070 1.00 90.00 105 LEU A O 1
ATOM 902 N N . ASN A 1 106 ? -29.450 -3.347 44.078 1.00 88.12 106 ASN A N 1
ATOM 903 C CA . ASN A 1 106 ? -29.012 -2.728 45.331 1.00 88.12 106 ASN A CA 1
ATOM 904 C C . ASN A 1 106 ? -30.153 -2.015 46.075 1.00 88.12 106 ASN A C 1
ATOM 906 O O . ASN A 1 106 ? -30.150 -1.986 47.302 1.00 88.12 106 ASN A O 1
ATOM 910 N N . ALA A 1 107 ? -31.127 -1.455 45.353 1.00 79.00 107 ALA A N 1
ATOM 911 C CA . ALA A 1 107 ? -32.314 -0.839 45.945 1.00 79.00 107 ALA A CA 1
ATOM 912 C C . ALA A 1 107 ? -33.322 -1.868 46.487 1.00 79.00 107 ALA A C 1
ATOM 914 O O . ALA A 1 107 ? -34.047 -1.559 47.422 1.00 79.00 107 ALA A O 1
ATOM 915 N N . SER A 1 108 ? -33.355 -3.079 45.921 1.00 69.31 108 SER A N 1
ATOM 916 C CA . SER A 1 108 ? -34.280 -4.153 46.324 1.00 69.31 108 SER A CA 1
ATOM 917 C C . SER A 1 108 ? -33.794 -4.966 47.534 1.00 69.31 108 SER A C 1
ATOM 919 O O . SER A 1 108 ? -34.579 -5.687 48.140 1.00 69.31 108 SER A O 1
ATOM 921 N N . ASN A 1 109 ? -32.505 -4.868 47.881 1.00 63.47 109 ASN A N 1
ATOM 922 C CA . ASN A 1 109 ? -31.872 -5.570 49.007 1.00 63.47 109 ASN A CA 1
ATOM 923 C C . ASN A 1 109 ? -31.763 -4.710 50.286 1.00 63.47 109 ASN A C 1
ATOM 925 O O . ASN A 1 109 ? -30.997 -5.053 51.188 1.00 63.47 109 ASN A O 1
ATOM 929 N N . LYS A 1 110 ? -32.471 -3.578 50.350 1.00 53.69 110 LYS A N 1
ATOM 930 C CA . LYS A 1 110 ? -32.430 -2.607 51.450 1.00 53.69 110 LYS A CA 1
ATOM 931 C C . LYS A 1 110 ? -33.824 -2.397 52.024 1.00 53.69 110 LYS A C 1
ATOM 933 O O . LYS A 1 110 ? -33.906 -2.225 53.258 1.00 53.69 110 LYS A O 1
#

pLDDT: mean 80.86, std 14.79, range [37.16, 97.81]

Organism: Rhizophagus irregularis (strain DAOM 197198w) (NCBI:txid1432141)

Sequence (110 aa):
MEIELFYMSYSQRRHDKWFPDWIYYDMPVDEVRKLINAIDDHRTEFHSLPFISKRLRELVGIIEPTVKDYHELKQANSELKQANNELKQQIKDIQELLNNLVKNLNASNK

Foldseek 3Di:
DDPPPPPDDPVQCPDPVRNDPDDDDDDPLVVVVVVVVCLLVVVDPDPDRDDDDPVNCVVSVHDRPPPPCVVVVVVVVVVVVVVVVVVVVVVVVVVVVVVVVVVVVVVVVD

Radius of gyration: 28.19 Å; chains: 1; bounding box: 67×26×73 Å